Protein AF-A0A930EDG1-F1 (afdb_monomer_lite)

pLDDT: mean 85.12, std 11.29, range [47.12, 96.69]

Organism: NCBI:txid114527

Radius of gyration: 35.72 Å; chains: 1; bounding box: 78×29×91 Å

Secondary structure (DSSP, 8-state):
-PBPTTSPBPPP-B---PPPPTTEEEEEE-TT---BSSGGGG-BSSS--EEEEEE---------S-THHHHHHHHHHHHHHHHHHHHHHHHHHHHHHT-

Sequence (99 aa):
MQKSDNGDDVTYGYYVVETAVPDYGTNYSNSNGAEVQTPKDAAVSSGTITIKNTENMRFLLPETGGLGRTVLYIAGVILVLISAGVIITRKNRVKNDTK

Structure (mmCIF, N/CA/C/O backbone):
data_AF-A0A930EDG1-F1
#
_entry.id   AF-A0A930EDG1-F1
#
loop_
_atom_site.group_PDB
_atom_site.id
_atom_site.type_symbol
_atom_site.label_atom_id
_atom_site.label_alt_id
_atom_site.label_comp_id
_atom_site.label_asym_id
_atom_site.label_entity_id
_atom_site.label_seq_id
_atom_site.pdbx_PDB_ins_code
_atom_site.Cartn_x
_atom_site.Cartn_y
_atom_site.Cartn_z
_atom_site.occupancy
_atom_site.B_iso_or_equiv
_atom_site.auth_seq_id
_atom_site.auth_comp_id
_atom_site.auth_asym_id
_atom_site.auth_atom_id
_atom_site.pdbx_PDB_model_num
ATOM 1 N N . MET A 1 1 ? 12.839 4.431 -37.561 1.00 56.84 1 MET A N 1
ATOM 2 C CA . MET A 1 1 ? 11.656 4.974 -36.859 1.00 56.84 1 MET A CA 1
ATOM 3 C C . MET A 1 1 ? 10.434 4.505 -37.623 1.00 56.84 1 MET A C 1
ATOM 5 O O . MET A 1 1 ? 10.451 4.605 -38.844 1.00 56.84 1 MET A O 1
ATOM 9 N N . GLN A 1 2 ? 9.463 3.886 -36.947 1.00 61.41 2 GLN A N 1
ATOM 10 C CA . GLN A 1 2 ? 8.229 3.448 -37.604 1.00 61.41 2 GLN A CA 1
ATOM 11 C C . GLN A 1 2 ? 7.356 4.686 -37.834 1.00 61.41 2 GLN A C 1
ATOM 13 O O . GLN A 1 2 ? 7.199 5.499 -36.922 1.00 61.41 2 GLN A O 1
ATOM 18 N N . LYS A 1 3 ? 6.859 4.852 -39.058 1.00 65.31 3 LYS A N 1
ATOM 19 C CA . LYS A 1 3 ? 5.953 5.937 -39.431 1.00 65.31 3 LYS A CA 1
ATOM 20 C C . LYS A 1 3 ? 4.536 5.376 -39.508 1.00 65.31 3 LYS A C 1
ATOM 22 O O . LYS A 1 3 ? 4.364 4.251 -39.969 1.00 65.31 3 LYS A O 1
ATOM 27 N N . SER A 1 4 ? 3.557 6.133 -39.025 1.00 71.19 4 SER A N 1
ATOM 28 C CA . SER A 1 4 ? 2.137 5.821 -39.203 1.00 71.19 4 SER A CA 1
ATOM 29 C C . SER A 1 4 ? 1.786 5.880 -40.694 1.00 71.19 4 SER A C 1
ATOM 31 O O . SER A 1 4 ? 2.516 6.507 -41.464 1.00 71.19 4 SER A O 1
ATOM 33 N N . ASP A 1 5 ? 0.654 5.307 -41.106 1.00 75.62 5 ASP A N 1
ATOM 34 C CA . ASP A 1 5 ? 0.177 5.360 -42.500 1.00 75.62 5 ASP A CA 1
ATOM 35 C C . ASP A 1 5 ? 0.029 6.807 -43.024 1.00 75.62 5 ASP A C 1
ATOM 37 O O . ASP A 1 5 ? 0.103 7.052 -44.225 1.00 75.62 5 ASP A O 1
ATOM 41 N N . ASN A 1 6 ? -0.095 7.780 -42.112 1.00 79.44 6 ASN A N 1
ATOM 42 C CA . ASN A 1 6 ? -0.155 9.215 -42.408 1.00 79.44 6 ASN A CA 1
ATOM 43 C C . ASN A 1 6 ? 1.214 9.938 -42.394 1.00 79.44 6 ASN A C 1
ATOM 45 O O . ASN A 1 6 ? 1.262 11.145 -42.608 1.00 79.44 6 ASN A O 1
ATOM 49 N N . GLY A 1 7 ? 2.327 9.237 -42.148 1.00 74.88 7 GLY A N 1
ATOM 50 C CA . GLY A 1 7 ? 3.687 9.802 -42.153 1.00 74.88 7 GLY A CA 1
ATOM 51 C C . GLY A 1 7 ? 4.202 10.346 -40.811 1.00 74.88 7 GLY A C 1
ATOM 52 O O . GLY A 1 7 ? 5.360 10.768 -40.732 1.00 74.88 7 GLY A O 1
ATOM 53 N N . ASP A 1 8 ? 3.395 10.292 -39.750 1.00 79.06 8 ASP A N 1
ATOM 54 C CA . ASP A 1 8 ? 3.779 10.725 -38.399 1.00 79.06 8 ASP A CA 1
ATOM 55 C C . ASP A 1 8 ? 4.727 9.733 -37.711 1.00 79.06 8 ASP A C 1
ATOM 57 O O . ASP A 1 8 ? 4.661 8.525 -37.950 1.00 79.06 8 ASP A O 1
ATOM 61 N N . ASP A 1 9 ? 5.602 10.222 -36.825 1.00 78.62 9 ASP A N 1
ATOM 62 C CA . ASP A 1 9 ? 6.422 9.351 -35.975 1.00 78.62 9 ASP A CA 1
ATOM 63 C C . ASP A 1 9 ? 5.560 8.584 -34.970 1.00 78.62 9 ASP A C 1
ATOM 65 O O . ASP A 1 9 ? 4.836 9.168 -34.163 1.00 78.62 9 ASP A O 1
ATOM 69 N N . VAL A 1 10 ? 5.680 7.255 -34.978 1.00 77.38 10 VAL A N 1
ATOM 70 C CA . VAL A 1 10 ? 5.009 6.405 -33.994 1.00 77.38 10 VAL A CA 1
ATOM 71 C C . VAL A 1 10 ? 5.868 6.327 -32.739 1.00 77.38 10 VAL A C 1
ATOM 73 O O . VAL A 1 10 ? 6.984 5.803 -32.760 1.00 77.38 10 VAL A O 1
ATOM 76 N N . THR A 1 11 ? 5.329 6.830 -31.629 1.00 82.25 11 THR A N 1
ATOM 77 C CA . THR A 1 11 ? 5.923 6.661 -30.297 1.00 82.25 11 THR A CA 1
ATOM 78 C C . THR A 1 11 ? 5.268 5.476 -29.598 1.00 82.25 11 THR A C 1
ATOM 80 O O . THR A 1 11 ? 4.052 5.455 -29.416 1.00 82.25 11 THR A O 1
ATOM 83 N N . TYR A 1 12 ? 6.073 4.496 -29.184 1.00 85.12 12 TYR A N 1
ATOM 84 C CA . TYR A 1 12 ? 5.607 3.361 -28.386 1.00 85.12 12 TYR A CA 1
ATOM 85 C C . TYR A 1 12 ? 5.860 3.621 -26.903 1.00 85.12 12 TYR A C 1
ATOM 87 O O . TYR A 1 12 ? 6.949 4.050 -26.527 1.00 85.12 12 TYR A O 1
ATOM 95 N N . GLY A 1 13 ? 4.863 3.333 -26.068 1.00 90.75 13 GLY A N 1
ATOM 96 C CA . GLY A 1 13 ? 4.980 3.360 -24.613 1.00 90.75 13 GLY A CA 1
ATOM 97 C C . GLY A 1 13 ? 4.857 1.956 -24.031 1.00 90.75 13 GLY A C 1
ATOM 98 O O . GLY A 1 13 ? 3.976 1.193 -24.426 1.00 90.75 13 GLY A O 1
ATOM 99 N N . TYR A 1 14 ? 5.719 1.633 -23.073 1.00 93.06 14 TYR A N 1
ATOM 100 C CA . TYR A 1 14 ? 5.714 0.374 -22.336 1.00 93.06 14 TYR A CA 1
ATOM 101 C C . TYR A 1 14 ? 5.350 0.626 -20.877 1.00 93.06 14 TYR A C 1
ATOM 103 O O . TYR A 1 14 ? 5.753 1.633 -20.299 1.00 93.06 14 TYR A O 1
ATOM 111 N N . TYR A 1 15 ? 4.610 -0.303 -20.279 1.00 94.94 15 TYR A N 1
ATOM 112 C CA . TYR A 1 15 ? 4.253 -0.292 -18.864 1.00 94.94 15 TYR A CA 1
ATOM 113 C C . TYR A 1 15 ? 4.316 -1.710 -18.293 1.00 94.94 15 TYR A C 1
ATOM 115 O O . TYR A 1 15 ? 4.239 -2.689 -19.037 1.00 94.94 15 TYR A O 1
ATOM 123 N N . VAL A 1 16 ? 4.442 -1.820 -16.971 1.00 94.19 16 VAL A N 1
ATOM 124 C CA . VAL A 1 16 ? 4.480 -3.104 -16.258 1.00 94.19 16 VAL A CA 1
ATOM 125 C C . VAL A 1 16 ? 3.203 -3.256 -15.448 1.00 94.19 16 VAL A C 1
ATOM 127 O O . VAL A 1 16 ? 2.829 -2.340 -14.727 1.00 94.19 16 VAL A O 1
ATOM 130 N N . VAL A 1 17 ? 2.540 -4.406 -15.561 1.00 95.38 17 VAL A N 1
ATOM 131 C CA . VAL A 1 17 ? 1.378 -4.750 -14.733 1.00 95.38 17 VAL A CA 1
ATOM 132 C C . VAL A 1 17 ? 1.821 -5.766 -13.700 1.00 95.38 17 VAL A C 1
ATOM 134 O O . VAL A 1 17 ? 2.248 -6.864 -14.056 1.00 95.38 17 VAL A O 1
ATOM 137 N N . GLU A 1 18 ? 1.717 -5.404 -12.428 1.00 93.62 18 GLU A N 1
ATOM 138 C CA . GLU A 1 18 ? 1.960 -6.351 -11.353 1.00 93.62 18 GLU A CA 1
ATOM 139 C C . GLU A 1 18 ? 0.784 -7.330 -11.213 1.00 93.62 18 GLU A C 1
ATOM 141 O O . GLU A 1 18 ? -0.384 -6.962 -11.363 1.00 93.62 18 GLU A O 1
ATOM 146 N N . THR A 1 19 ? 1.086 -8.590 -10.897 1.00 93.62 19 THR A N 1
ATOM 147 C CA . THR A 1 19 ? 0.064 -9.527 -10.419 1.00 93.62 19 THR A CA 1
ATOM 148 C C . THR A 1 19 ? -0.256 -9.189 -8.969 1.00 93.62 19 THR A C 1
ATOM 150 O O . THR A 1 19 ? 0.643 -9.198 -8.135 1.00 93.62 19 THR A O 1
ATOM 153 N N . ALA A 1 20 ? -1.523 -8.891 -8.677 1.00 89.19 20 ALA A N 1
ATOM 154 C CA . ALA A 1 20 ? -1.941 -8.415 -7.362 1.00 89.19 20 ALA A CA 1
ATOM 155 C C . ALA A 1 20 ? -1.475 -9.344 -6.228 1.00 89.19 20 ALA A C 1
ATOM 157 O O . ALA A 1 20 ? -1.748 -10.548 -6.240 1.00 89.19 20 ALA A O 1
ATOM 158 N N . VAL A 1 21 ? -0.811 -8.754 -5.234 1.00 90.69 21 VAL A N 1
ATOM 159 C CA . VAL A 1 21 ? -0.387 -9.433 -4.008 1.00 90.69 21 VAL A CA 1
ATOM 160 C C . VAL A 1 21 ? -1.415 -9.139 -2.908 1.00 90.69 21 VAL A C 1
ATOM 162 O O . VAL A 1 21 ? -1.732 -7.968 -2.681 1.00 90.69 21 VAL A O 1
ATOM 165 N N . PRO A 1 22 ? -1.965 -10.161 -2.223 1.00 89.56 22 PRO A N 1
ATOM 166 C CA . PRO A 1 22 ? -2.911 -9.950 -1.131 1.00 89.56 22 PRO A CA 1
ATOM 167 C C . PRO A 1 22 ? -2.338 -9.030 -0.054 1.00 89.56 22 PRO A C 1
ATOM 169 O O . PRO A 1 22 ? -1.168 -9.145 0.285 1.00 89.56 22 PRO A O 1
ATOM 172 N N . ASP A 1 23 ? -3.174 -8.146 0.491 1.00 90.25 23 ASP A N 1
ATOM 173 C CA . ASP A 1 23 ? -2.802 -7.190 1.544 1.00 90.25 23 ASP A CA 1
ATOM 174 C C . ASP A 1 23 ? -1.733 -6.151 1.155 1.00 90.25 23 ASP A C 1
ATOM 176 O O . ASP A 1 23 ? -1.271 -5.421 2.024 1.00 90.25 23 ASP A O 1
ATOM 180 N N . TYR A 1 24 ? -1.410 -5.981 -0.131 1.00 92.19 24 TYR A N 1
ATOM 181 C CA . TYR A 1 24 ? -0.568 -4.882 -0.614 1.00 92.19 24 TYR A CA 1
ATOM 182 C C . TYR A 1 24 ? -1.323 -3.981 -1.596 1.00 92.19 24 TYR A C 1
ATOM 184 O O . TYR A 1 24 ? -2.100 -4.443 -2.430 1.00 92.19 24 TYR A O 1
ATOM 192 N N . GLY A 1 25 ? -1.097 -2.675 -1.487 1.00 92.12 25 GLY A N 1
ATOM 193 C CA . GLY A 1 25 ? -1.377 -1.706 -2.540 1.00 92.12 25 GLY A CA 1
ATOM 194 C C . GLY A 1 25 ? -0.150 -1.526 -3.435 1.00 92.12 25 GLY A C 1
ATOM 195 O O . GLY A 1 25 ? 0.983 -1.626 -2.957 1.00 92.12 25 GLY A O 1
ATOM 196 N N . THR A 1 26 ? -0.374 -1.231 -4.714 1.00 94.69 26 THR A N 1
ATOM 197 C CA . THR A 1 26 ? 0.693 -1.076 -5.714 1.00 94.69 26 THR A CA 1
ATOM 198 C C . THR A 1 26 ? 0.657 0.319 -6.323 1.00 94.69 26 THR A C 1
ATOM 200 O O . THR A 1 26 ? -0.353 0.720 -6.902 1.00 94.69 26 THR A O 1
ATOM 203 N N . ASN A 1 27 ? 1.789 1.020 -6.260 1.00 95.12 27 ASN A N 1
ATOM 204 C CA . ASN A 1 27 ? 2.016 2.278 -6.965 1.00 95.12 27 ASN A CA 1
ATOM 205 C C . ASN A 1 27 ? 3.131 2.113 -8.002 1.00 95.12 27 ASN A C 1
ATOM 207 O O . ASN A 1 27 ? 4.124 1.421 -7.769 1.00 95.12 27 ASN A O 1
ATOM 211 N N . TYR A 1 28 ? 2.983 2.804 -9.126 1.00 96.44 28 TYR A N 1
ATOM 212 C CA . TYR A 1 28 ? 3.930 2.837 -10.232 1.00 96.44 28 TYR A CA 1
ATOM 213 C C . TYR A 1 28 ? 4.490 4.247 -10.375 1.00 96.44 28 TYR A C 1
ATOM 215 O O . TYR A 1 28 ? 3.760 5.224 -10.225 1.00 96.44 28 TYR A O 1
ATOM 223 N N . SER A 1 29 ? 5.767 4.374 -10.704 1.00 96.38 29 SER A N 1
ATOM 224 C CA . SER A 1 29 ? 6.363 5.655 -11.075 1.00 96.38 29 SER A CA 1
ATOM 225 C C . SER A 1 29 ? 7.419 5.470 -12.156 1.00 96.38 29 SER A C 1
ATOM 227 O O . SER A 1 29 ? 7.977 4.388 -12.341 1.00 96.38 29 SER A O 1
ATOM 229 N N . ASN A 1 30 ? 7.685 6.536 -12.902 1.00 94.12 30 ASN A N 1
ATOM 230 C CA . ASN A 1 30 ? 8.767 6.596 -13.880 1.00 94.12 30 ASN A CA 1
ATOM 231 C C . ASN A 1 30 ? 9.777 7.683 -13.480 1.00 94.12 30 ASN A C 1
ATOM 233 O O . ASN A 1 30 ? 9.707 8.235 -12.381 1.00 94.12 30 ASN A O 1
ATOM 237 N N . SER A 1 31 ? 10.707 8.023 -14.373 1.00 89.88 31 SER A N 1
ATOM 238 C CA . SER A 1 31 ? 11.726 9.055 -14.131 1.00 89.88 31 SER A CA 1
ATOM 239 C C . SER A 1 31 ? 11.168 10.442 -13.772 1.00 89.88 31 SER A C 1
ATOM 241 O O . SER A 1 31 ? 11.912 11.261 -13.240 1.00 89.88 31 SER A O 1
ATOM 243 N N . ASN A 1 32 ? 9.879 10.712 -14.014 1.00 87.38 32 ASN A N 1
ATOM 244 C CA . ASN A 1 32 ? 9.226 11.961 -13.608 1.00 87.38 32 ASN A CA 1
ATOM 245 C C . ASN A 1 32 ? 8.857 11.975 -12.112 1.00 87.38 32 ASN A C 1
ATOM 247 O O . ASN A 1 32 ? 8.437 13.007 -11.597 1.00 87.38 32 ASN A O 1
ATOM 251 N N . GLY A 1 33 ? 8.971 10.838 -11.416 1.00 85.44 33 GLY A N 1
ATOM 252 C CA . GLY A 1 33 ? 8.772 10.714 -9.969 1.00 85.44 33 GLY A CA 1
ATOM 253 C C . GLY A 1 33 ? 7.318 10.747 -9.489 1.00 85.44 33 GLY A C 1
ATOM 254 O O . GLY A 1 33 ? 7.078 10.540 -8.302 1.00 85.44 33 GLY A O 1
ATOM 255 N N . ALA A 1 34 ? 6.343 10.975 -10.373 1.00 91.25 34 ALA A N 1
ATOM 256 C CA . ALA A 1 34 ? 4.927 10.916 -10.023 1.00 91.25 34 ALA A CA 1
ATOM 257 C C . ALA A 1 34 ? 4.490 9.465 -9.760 1.00 91.25 34 ALA A C 1
ATOM 259 O O . ALA A 1 34 ? 4.689 8.595 -10.609 1.00 91.25 34 ALA A O 1
ATOM 260 N N . GLU A 1 35 ? 3.893 9.213 -8.591 1.00 94.25 35 GLU A N 1
ATOM 261 C CA . GLU A 1 35 ? 3.271 7.925 -8.269 1.00 94.25 35 GLU A CA 1
ATOM 262 C C . GLU A 1 35 ? 1.838 7.878 -8.829 1.00 94.25 35 GLU A C 1
ATOM 264 O O . GLU A 1 35 ? 1.023 8.765 -8.573 1.00 94.25 35 GLU A O 1
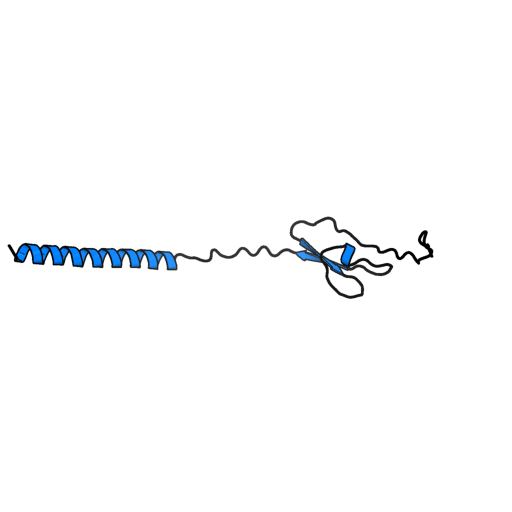ATOM 269 N N . VAL A 1 36 ? 1.525 6.823 -9.580 1.00 94.56 36 VAL A N 1
ATOM 270 C CA . VAL A 1 36 ? 0.206 6.543 -10.162 1.00 94.56 36 VAL A CA 1
ATOM 271 C C . VAL A 1 36 ? -0.200 5.104 -9.861 1.00 94.56 36 VAL A C 1
ATOM 273 O O . VAL A 1 36 ? 0.644 4.218 -9.771 1.00 94.56 36 VAL A O 1
ATOM 276 N N . GLN A 1 37 ? -1.499 4.847 -9.714 1.00 93.19 37 GLN A N 1
ATOM 277 C CA . GLN A 1 37 ? -2.006 3.485 -9.486 1.00 93.19 37 GLN A CA 1
ATOM 278 C C . GLN A 1 37 ? -2.311 2.742 -10.791 1.00 93.19 37 GLN A C 1
ATOM 280 O O . GLN A 1 37 ? -2.313 1.514 -10.822 1.00 93.19 37 GLN A O 1
ATOM 285 N N . THR A 1 38 ? -2.540 3.470 -11.886 1.00 94.00 38 THR A N 1
ATOM 286 C CA . THR A 1 38 ? -2.755 2.869 -13.202 1.00 94.00 38 THR A CA 1
ATOM 287 C C . THR A 1 38 ? -1.404 2.633 -13.884 1.00 94.00 38 THR A C 1
ATOM 289 O O . THR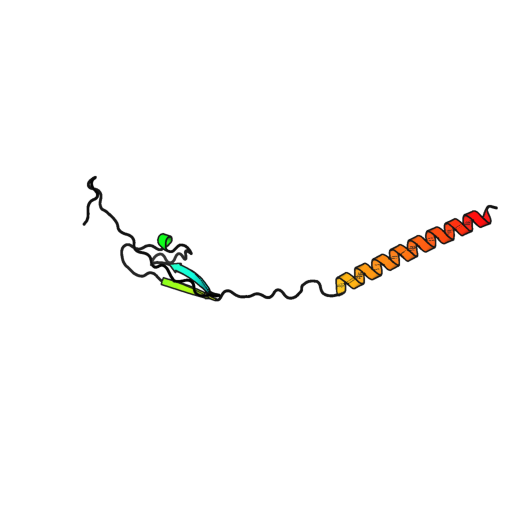 A 1 38 ? -0.700 3.601 -14.173 1.00 94.00 38 THR A O 1
ATOM 292 N N . PRO A 1 39 ? -1.051 1.387 -14.249 1.00 93.06 39 PRO A N 1
ATOM 293 C CA . PRO A 1 39 ? 0.215 1.084 -14.919 1.00 93.06 39 PRO A CA 1
ATOM 294 C C . PRO A 1 39 ? 0.494 1.925 -16.170 1.00 93.06 39 PRO A C 1
ATOM 296 O O . PRO A 1 39 ? 1.616 2.367 -16.404 1.00 93.06 39 PRO A O 1
ATOM 299 N N . LYS A 1 40 ? -0.544 2.164 -16.981 1.00 93.31 40 LYS A N 1
ATOM 300 C CA . LYS A 1 40 ? -0.441 2.901 -18.247 1.00 93.31 40 LYS A CA 1
ATOM 301 C C . LYS A 1 40 ? -0.049 4.365 -18.059 1.00 93.31 40 LYS A C 1
ATOM 303 O O . LYS A 1 40 ? 0.606 4.920 -18.934 1.00 93.31 40 LYS A O 1
ATOM 308 N N . ASP A 1 41 ? -0.399 4.958 -16.923 1.00 93.00 41 ASP A N 1
ATOM 309 C CA . ASP A 1 41 ? -0.104 6.364 -16.638 1.00 93.00 41 ASP A CA 1
ATOM 310 C C . ASP A 1 41 ? 1.386 6.562 -16.296 1.00 93.00 41 ASP A C 1
ATOM 312 O O . ASP A 1 41 ? 1.914 7.664 -16.421 1.00 93.00 41 ASP A O 1
ATOM 316 N N . ALA A 1 42 ? 2.090 5.482 -15.932 1.00 93.50 42 ALA A N 1
ATOM 317 C CA . ALA A 1 42 ? 3.539 5.456 -15.731 1.00 93.50 42 ALA A CA 1
ATOM 318 C C . ALA A 1 42 ? 4.319 5.004 -16.982 1.00 93.50 42 ALA A C 1
ATOM 320 O O . ALA A 1 42 ? 5.519 4.741 -16.882 1.00 93.50 42 ALA A O 1
ATOM 321 N N . ALA A 1 43 ? 3.673 4.881 -18.149 1.00 93.56 43 ALA A N 1
ATOM 322 C CA . ALA A 1 43 ? 4.315 4.333 -19.340 1.00 93.56 43 ALA A CA 1
ATOM 323 C C . ALA A 1 43 ? 5.546 5.145 -19.783 1.00 93.56 43 ALA A C 1
ATOM 325 O O . ALA A 1 43 ? 5.570 6.375 -19.713 1.00 93.56 43 ALA A O 1
ATOM 326 N N . VAL A 1 44 ? 6.567 4.445 -20.284 1.00 92.31 44 VAL A N 1
ATOM 327 C CA . VAL A 1 44 ? 7.806 5.046 -20.800 1.00 92.31 44 VAL A CA 1
ATOM 328 C C . VAL A 1 44 ? 8.137 4.512 -22.187 1.00 92.31 44 VAL A C 1
ATOM 330 O O . VAL A 1 44 ? 7.914 3.339 -22.479 1.00 92.31 44 VAL A O 1
ATOM 333 N N . SER A 1 45 ? 8.715 5.353 -23.048 1.00 91.88 45 SER A N 1
ATOM 334 C CA . SER A 1 45 ? 9.277 4.884 -24.325 1.00 91.88 45 SER A CA 1
ATOM 335 C C . SER A 1 45 ? 10.598 4.132 -24.128 1.00 91.88 45 SER A C 1
ATOM 337 O O . SER A 1 45 ? 10.919 3.238 -24.907 1.00 91.88 45 SER A O 1
ATOM 339 N N . SER A 1 46 ? 11.348 4.486 -23.083 1.00 88.81 46 SER A N 1
ATOM 340 C CA . SER A 1 46 ? 12.583 3.835 -22.645 1.00 88.81 46 SER A CA 1
ATOM 341 C C . SER A 1 46 ? 12.926 4.305 -21.231 1.00 88.81 46 SER A C 1
ATOM 343 O O . SER A 1 46 ? 12.658 5.461 -20.903 1.00 88.81 46 SER A O 1
ATOM 345 N N . GLY A 1 47 ? 13.565 3.461 -20.422 1.00 90.62 47 GLY A N 1
ATOM 346 C CA . GLY A 1 47 ? 14.058 3.836 -19.094 1.00 90.62 47 GLY A CA 1
ATOM 347 C C . GLY A 1 47 ? 13.581 2.889 -18.001 1.00 90.62 47 GLY A C 1
ATOM 348 O O . GLY A 1 47 ? 13.373 1.703 -18.251 1.00 90.62 47 GLY A O 1
ATOM 349 N N . THR A 1 48 ? 13.421 3.428 -16.793 1.00 93.75 48 THR A N 1
ATOM 350 C CA . THR A 1 48 ? 13.078 2.660 -15.593 1.00 93.75 48 THR A CA 1
ATOM 351 C C . THR A 1 48 ? 11.648 2.950 -15.157 1.00 93.75 48 THR A C 1
ATOM 353 O O . THR A 1 48 ? 11.235 4.107 -15.081 1.00 93.75 48 THR A O 1
ATOM 356 N N . ILE A 1 49 ? 10.919 1.886 -14.825 1.00 95.06 49 ILE A N 1
ATOM 357 C CA . ILE A 1 49 ? 9.655 1.947 -14.092 1.00 95.06 49 ILE A CA 1
ATOM 358 C C . ILE A 1 49 ? 9.932 1.400 -12.695 1.00 95.06 49 ILE A C 1
ATOM 360 O O . ILE A 1 49 ? 10.465 0.299 -12.553 1.00 95.06 49 ILE A O 1
ATOM 364 N N . THR A 1 50 ? 9.574 2.168 -11.675 1.00 95.88 50 THR A N 1
ATOM 365 C CA . THR A 1 50 ? 9.647 1.748 -10.278 1.00 95.88 50 THR A CA 1
ATOM 366 C C . THR A 1 50 ? 8.267 1.283 -9.838 1.00 95.88 50 THR A C 1
ATOM 368 O O . THR A 1 50 ? 7.272 1.969 -10.067 1.00 95.88 50 THR A O 1
ATOM 371 N N . ILE A 1 51 ? 8.215 0.119 -9.195 1.00 95.56 51 ILE A N 1
ATOM 372 C CA . ILE A 1 51 ? 7.000 -0.445 -8.606 1.00 95.56 51 ILE A CA 1
ATOM 373 C C . ILE A 1 51 ? 7.198 -0.447 -7.099 1.00 95.56 51 ILE A C 1
ATOM 375 O O . ILE A 1 51 ? 8.241 -0.880 -6.604 1.00 95.56 51 ILE A O 1
ATOM 379 N N . LYS A 1 52 ? 6.213 0.074 -6.376 1.00 95.06 52 LYS A N 1
ATOM 380 C CA . LYS A 1 52 ? 6.245 0.185 -4.925 1.00 95.06 52 LYS A CA 1
ATOM 381 C C . LYS A 1 52 ? 5.015 -0.480 -4.334 1.00 95.06 52 LYS A C 1
ATOM 383 O O . LYS A 1 52 ? 3.901 0.029 -4.457 1.00 95.06 52 LYS A O 1
ATOM 388 N N . ASN A 1 53 ? 5.255 -1.581 -3.637 1.00 94.31 53 ASN A N 1
ATOM 389 C CA . ASN A 1 53 ? 4.252 -2.303 -2.873 1.00 94.31 53 ASN A CA 1
ATOM 390 C C . ASN A 1 53 ? 4.229 -1.773 -1.445 1.00 94.31 53 ASN A C 1
ATOM 392 O O . ASN A 1 53 ? 5.256 -1.742 -0.767 1.00 94.31 53 ASN A O 1
ATOM 396 N N . THR A 1 54 ? 3.055 -1.362 -0.986 1.00 91.81 54 THR A N 1
ATOM 397 C CA . THR A 1 54 ? 2.845 -0.903 0.388 1.00 91.81 54 THR A CA 1
ATOM 398 C C . THR A 1 54 ? 1.847 -1.826 1.062 1.00 91.81 54 THR A C 1
ATOM 400 O O . THR A 1 54 ? 0.765 -2.043 0.527 1.00 91.81 54 THR A O 1
ATOM 403 N N . GLU A 1 55 ? 2.207 -2.380 2.217 1.00 90.50 55 GLU A N 1
ATOM 404 C CA . GLU A 1 55 ? 1.301 -3.224 2.996 1.00 90.50 55 GLU A CA 1
ATOM 405 C C . GLU A 1 55 ? 0.081 -2.403 3.440 1.00 90.50 55 GLU A C 1
ATOM 407 O O . GLU A 1 55 ? 0.199 -1.301 3.985 1.00 90.50 55 GLU A O 1
ATOM 412 N N . ASN A 1 56 ? -1.108 -2.936 3.185 1.00 85.00 56 ASN A N 1
ATOM 413 C CA . ASN A 1 56 ? -2.368 -2.329 3.567 1.00 85.00 56 ASN A CA 1
ATOM 414 C C . ASN A 1 56 ? -2.536 -2.470 5.080 1.00 85.00 56 ASN A C 1
ATOM 416 O O . ASN A 1 56 ? -2.799 -3.555 5.600 1.00 85.00 56 ASN A O 1
ATOM 420 N N . MET A 1 57 ? -2.424 -1.356 5.802 1.00 77.06 57 MET A N 1
ATOM 421 C CA . MET A 1 57 ? -2.661 -1.352 7.241 1.00 77.06 57 MET A CA 1
ATOM 422 C C . MET A 1 57 ? -4.104 -1.762 7.542 1.00 77.06 57 MET A C 1
ATOM 424 O O . MET A 1 57 ? -5.057 -1.042 7.237 1.00 77.06 57 MET A O 1
ATOM 428 N N . ARG A 1 58 ? -4.272 -2.900 8.217 1.00 71.31 58 ARG A N 1
ATOM 429 C CA . ARG A 1 58 ? -5.548 -3.295 8.815 1.00 71.31 58 ARG A CA 1
ATOM 430 C C . ARG A 1 58 ? -5.720 -2.547 10.131 1.00 71.31 58 ARG A C 1
ATOM 432 O O . ARG A 1 58 ? -5.437 -3.076 11.203 1.00 71.31 58 ARG A O 1
ATOM 439 N N . PHE A 1 59 ? -6.167 -1.295 10.059 1.00 71.88 59 PHE A N 1
ATOM 440 C CA . PHE A 1 59 ? -6.615 -0.590 11.255 1.00 71.88 59 PHE A CA 1
ATOM 441 C C . PHE A 1 59 ? -7.906 -1.241 11.751 1.00 71.88 59 PHE A C 1
ATOM 443 O O . PHE A 1 59 ? -9.001 -0.958 11.268 1.00 71.88 59 PHE A O 1
ATOM 450 N N . LEU A 1 60 ? -7.770 -2.127 12.736 1.00 68.88 60 LEU A N 1
ATOM 451 C CA . LEU A 1 60 ? -8.875 -2.467 13.616 1.00 68.88 60 LEU A CA 1
ATOM 452 C C . LEU A 1 60 ? -9.170 -1.202 14.413 1.00 68.88 60 LEU A C 1
ATOM 454 O O . LEU A 1 60 ? -8.452 -0.876 15.360 1.00 68.88 60 LEU A O 1
ATOM 458 N N . LEU A 1 61 ? -10.185 -0.445 13.993 1.00 74.88 61 LEU A N 1
ATOM 459 C CA . LEU A 1 61 ? -10.707 0.595 14.864 1.00 74.88 61 LEU A CA 1
ATOM 460 C C . LEU A 1 61 ? -11.088 -0.097 16.178 1.00 74.88 61 LEU A C 1
ATOM 462 O O . LEU A 1 61 ? -11.828 -1.086 16.134 1.00 74.88 61 LEU A O 1
ATOM 466 N N . PRO A 1 62 ? -10.588 0.377 17.334 1.00 66.81 62 PRO A N 1
ATOM 467 C CA . PRO A 1 62 ? -11.098 -0.117 18.599 1.00 66.81 62 PRO A CA 1
ATOM 468 C C . PRO A 1 62 ? -12.610 0.097 18.600 1.00 66.81 62 PRO A C 1
ATOM 470 O O . PRO A 1 62 ? -13.096 1.056 17.990 1.00 66.81 62 PRO A O 1
ATOM 473 N N . GLU A 1 63 ? -13.360 -0.775 19.271 1.00 72.44 63 GLU A N 1
ATOM 474 C CA . GLU A 1 63 ? -14.780 -0.520 19.497 1.00 72.44 63 GLU A CA 1
ATOM 475 C C . GLU A 1 63 ? -14.924 0.843 20.191 1.00 72.44 63 GLU A C 1
ATOM 477 O O . GLU A 1 63 ? -14.662 1.015 21.384 1.00 72.44 63 GLU A O 1
ATOM 482 N N . THR A 1 64 ? -15.278 1.860 19.408 1.00 73.44 64 THR A N 1
ATOM 483 C CA . THR A 1 64 ? -15.464 3.224 19.886 1.00 73.44 64 THR A CA 1
ATOM 484 C C . THR A 1 64 ? -16.931 3.374 20.236 1.00 73.44 64 THR A C 1
ATOM 486 O O . THR A 1 64 ? -17.816 3.345 19.387 1.00 73.44 64 THR A O 1
ATOM 489 N N . GLY A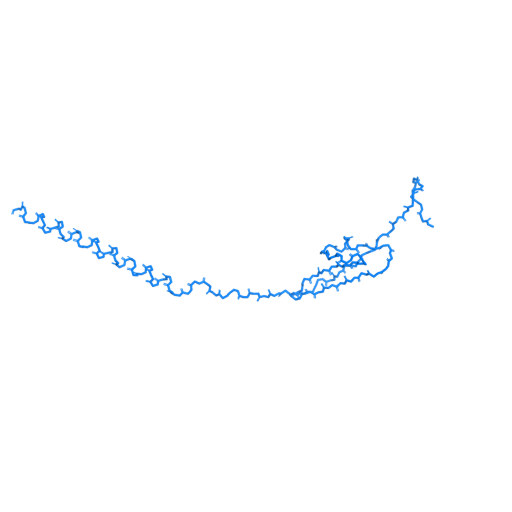 1 65 ? -17.199 3.480 21.532 1.00 68.25 65 GLY A N 1
ATOM 490 C CA . GLY A 1 65 ? -18.566 3.463 22.052 1.00 68.25 65 GLY A CA 1
ATOM 491 C C . GLY A 1 65 ? -18.730 2.745 23.384 1.00 68.25 65 GLY A C 1
ATOM 492 O O . GLY A 1 65 ? -19.861 2.418 23.726 1.00 68.25 65 GLY A O 1
ATOM 493 N N . GLY A 1 66 ? -17.632 2.510 24.119 1.00 72.00 66 GLY A N 1
ATOM 494 C CA . GLY A 1 66 ? -17.631 1.821 25.409 1.00 72.00 66 GLY A CA 1
ATOM 495 C C . GLY A 1 66 ? -18.732 2.276 26.378 1.00 72.00 66 GLY A C 1
ATOM 496 O O . GLY A 1 66 ? -19.322 3.349 26.242 1.00 72.00 66 GLY A O 1
ATOM 497 N N . LEU A 1 67 ? -18.973 1.448 27.396 1.00 76.06 67 LEU A N 1
ATOM 498 C CA . LEU A 1 67 ? -20.140 1.449 28.297 1.00 76.06 67 LEU A CA 1
ATOM 499 C C . LEU A 1 67 ? -20.576 2.805 28.902 1.00 76.06 67 LEU A C 1
ATOM 501 O O . LEU A 1 67 ? -21.705 2.915 29.378 1.00 76.06 67 LEU A O 1
ATOM 505 N N . GLY A 1 68 ? -19.740 3.847 28.880 1.00 77.12 68 GLY A N 1
ATOM 506 C CA . GLY A 1 68 ? -20.044 5.167 29.442 1.00 77.12 68 GLY A CA 1
ATOM 507 C C . GLY A 1 68 ? -21.303 5.837 28.874 1.00 77.12 68 GLY A C 1
ATOM 508 O O . GLY A 1 68 ? -22.052 6.452 29.631 1.00 77.12 6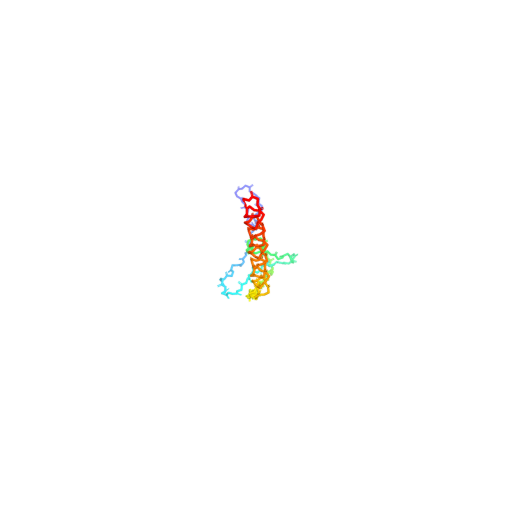8 GLY A O 1
ATOM 509 N N . ARG A 1 69 ? -21.602 5.685 27.573 1.00 80.12 69 ARG A N 1
ATOM 510 C CA . ARG A 1 69 ? -22.841 6.250 26.991 1.00 80.12 69 ARG A CA 1
ATOM 511 C C . ARG A 1 69 ? -24.089 5.529 27.497 1.00 80.12 69 ARG A C 1
ATOM 513 O O . ARG A 1 69 ? -25.078 6.173 27.835 1.00 80.12 69 ARG A O 1
ATOM 520 N N . THR A 1 70 ? -24.022 4.206 27.613 1.00 82.25 70 THR A N 1
ATOM 521 C CA . THR A 1 70 ? -25.128 3.370 28.097 1.00 82.25 70 THR A CA 1
ATOM 522 C C . THR A 1 70 ? -25.516 3.725 29.530 1.00 82.25 70 THR A C 1
ATOM 524 O O . THR A 1 70 ? -26.701 3.838 29.833 1.00 82.25 70 THR A O 1
ATOM 527 N N . VAL A 1 71 ? -24.532 3.991 30.396 1.00 86.62 71 VAL A N 1
ATOM 528 C CA . VAL A 1 71 ? -24.778 4.429 31.781 1.00 86.62 71 VAL A CA 1
ATOM 529 C C . VAL A 1 71 ? -25.547 5.755 31.823 1.00 86.62 71 VAL A C 1
ATOM 531 O O . VAL A 1 71 ? -26.507 5.878 32.584 1.00 86.62 71 VAL A O 1
ATOM 534 N N . LEU A 1 72 ? -25.185 6.727 30.978 1.00 88.56 72 LEU A N 1
ATOM 535 C CA . LEU A 1 72 ? -25.883 8.017 30.907 1.00 88.56 72 LEU A CA 1
ATOM 536 C C . LEU A 1 72 ? -27.328 7.872 30.413 1.00 88.56 72 LEU A C 1
ATOM 538 O O . LEU A 1 72 ? -28.222 8.519 30.958 1.00 88.56 72 LEU A O 1
ATOM 542 N N . TYR A 1 73 ? -27.581 7.001 29.431 1.00 89.38 73 TYR A N 1
ATOM 543 C CA . TYR A 1 73 ? -28.945 6.731 28.968 1.00 89.38 73 TYR A CA 1
ATOM 544 C C . TYR A 1 73 ? -29.811 6.103 30.064 1.00 89.38 73 TYR A C 1
ATOM 546 O O . TYR A 1 73 ? -30.935 6.553 30.283 1.00 89.38 73 TYR A O 1
ATOM 554 N N . ILE A 1 74 ? -29.282 5.114 30.791 1.00 91.81 74 ILE A N 1
ATOM 555 C CA . ILE A 1 74 ? -30.000 4.462 31.897 1.00 91.81 74 ILE A CA 1
ATOM 556 C C . ILE A 1 74 ? -30.322 5.479 32.998 1.00 91.81 74 ILE A C 1
ATOM 558 O O . ILE A 1 74 ? -31.466 5.561 33.447 1.00 91.81 74 ILE A O 1
ATOM 562 N N . ALA A 1 75 ? -29.344 6.299 33.391 1.00 93.44 75 ALA A N 1
ATOM 563 C CA . ALA A 1 75 ? -29.551 7.354 34.378 1.00 93.44 75 ALA A CA 1
ATOM 564 C C . ALA A 1 75 ? -30.620 8.365 33.923 1.00 93.44 75 ALA A C 1
ATOM 566 O O . ALA A 1 75 ? -31.495 8.736 34.707 1.00 93.44 75 ALA A O 1
ATOM 567 N N . GLY A 1 76 ? -30.598 8.759 32.646 1.00 94.50 76 GLY A N 1
ATOM 568 C CA . GLY A 1 76 ? -31.595 9.654 32.059 1.00 94.50 76 GLY A CA 1
ATOM 569 C C . GLY A 1 76 ? -33.015 9.084 32.110 1.00 94.50 76 GLY A C 1
ATOM 570 O O . GLY A 1 76 ? -33.938 9.779 32.533 1.00 94.50 76 GLY A O 1
ATO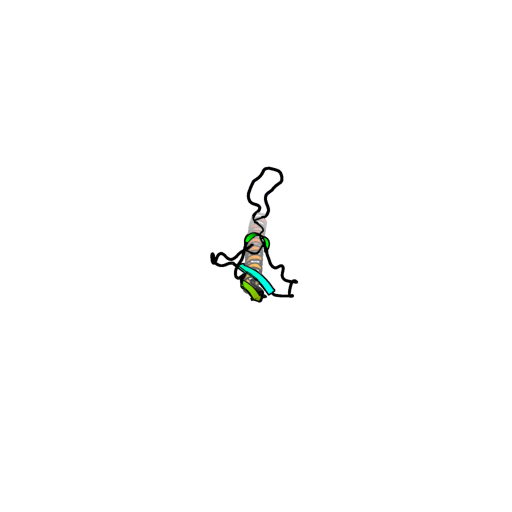M 571 N N . VAL A 1 77 ? -33.198 7.809 31.753 1.00 96.50 77 VAL A N 1
ATOM 572 C CA . VAL A 1 77 ? -34.512 7.140 31.802 1.00 96.50 77 VAL A CA 1
ATOM 573 C C . VAL A 1 77 ? -35.060 7.095 33.229 1.00 96.50 77 VAL A C 1
ATOM 575 O O . VAL A 1 77 ? -36.227 7.419 33.450 1.00 96.50 77 VAL A O 1
ATOM 578 N N . ILE A 1 78 ? -34.220 6.757 34.210 1.00 96.06 78 ILE A N 1
ATOM 579 C CA . ILE A 1 78 ? -34.616 6.737 35.626 1.00 96.06 78 ILE A CA 1
ATOM 580 C C . ILE A 1 78 ? -35.088 8.128 36.072 1.00 96.06 78 ILE A C 1
ATOM 582 O O . ILE A 1 78 ? -36.137 8.249 36.708 1.00 96.06 78 ILE A O 1
ATOM 586 N N . LEU A 1 79 ? -34.367 9.187 35.693 1.00 96.38 79 LEU A N 1
ATOM 587 C CA . LEU A 1 79 ? -34.722 10.562 36.048 1.00 96.38 79 LEU A CA 1
ATOM 588 C C . LEU A 1 79 ? -36.090 10.975 35.473 1.00 96.38 79 LEU A C 1
ATOM 590 O O . LEU A 1 79 ? -36.912 11.586 36.165 1.00 96.38 79 LEU A O 1
ATOM 594 N N . VAL A 1 80 ? -36.364 10.598 34.220 1.00 96.69 80 VAL A N 1
ATOM 595 C CA . VAL A 1 80 ? -37.649 10.863 33.556 1.00 96.69 80 VAL A CA 1
ATOM 596 C C . VAL A 1 80 ? -38.788 10.125 34.263 1.00 96.69 80 VAL A C 1
ATOM 598 O O . VAL A 1 80 ? -39.824 10.727 34.543 1.00 96.69 80 VAL A O 1
ATOM 601 N N . LEU A 1 81 ? -38.595 8.859 34.639 1.00 95.81 81 LEU A N 1
ATOM 602 C CA . LEU A 1 81 ? -39.618 8.082 35.348 1.00 95.81 81 LEU A CA 1
ATOM 603 C C . LEU A 1 81 ? -39.927 8.655 36.738 1.00 95.81 81 LEU A C 1
ATOM 605 O O . LEU A 1 81 ? -41.098 8.776 37.105 1.00 95.81 81 LEU A O 1
ATOM 609 N N . ILE A 1 82 ? -38.899 9.064 37.490 1.00 94.88 82 ILE A N 1
ATOM 610 C CA . ILE A 1 82 ? -39.075 9.696 38.805 1.00 94.88 82 ILE A CA 1
ATOM 611 C C . ILE A 1 82 ? -39.865 11.003 38.668 1.00 94.88 82 ILE A C 1
ATOM 613 O O . ILE A 1 82 ? -40.832 11.217 39.402 1.00 94.88 82 ILE A O 1
ATOM 617 N N . SER A 1 83 ? -39.500 11.864 37.714 1.00 93.31 83 SER A N 1
ATOM 618 C CA . SER A 1 83 ? -40.190 13.147 37.520 1.00 93.31 83 SER A CA 1
ATOM 619 C C . SER A 1 83 ? -41.667 12.963 37.147 1.00 93.31 83 SER A C 1
ATOM 621 O O . SER A 1 83 ? -42.535 13.606 37.744 1.00 93.31 83 SER A O 1
ATOM 623 N N . ALA A 1 84 ? -41.980 12.019 36.254 1.00 92.62 84 ALA A N 1
ATOM 624 C CA . ALA A 1 84 ? -43.356 11.672 35.908 1.00 92.62 84 ALA A CA 1
ATOM 625 C C . ALA A 1 84 ? -44.142 11.134 37.120 1.00 92.62 84 ALA A C 1
ATOM 627 O O . ALA A 1 84 ? -45.268 11.572 37.372 1.00 92.62 84 ALA A O 1
ATOM 628 N N . GLY A 1 85 ? -43.542 10.244 37.920 1.00 91.94 85 GLY A N 1
ATOM 629 C CA . GLY A 1 85 ? -44.161 9.704 39.134 1.00 91.94 85 GLY A CA 1
ATOM 630 C C . GLY A 1 85 ? -44.506 10.781 40.169 1.00 91.94 85 GLY A C 1
ATOM 631 O O . GLY A 1 85 ? -45.603 10.779 40.736 1.00 91.94 85 GLY A O 1
ATOM 632 N N . VAL A 1 86 ? -43.620 11.759 40.379 1.00 92.25 86 VAL A N 1
ATOM 633 C CA . VAL A 1 86 ? -43.865 12.889 41.294 1.00 92.25 86 VAL A CA 1
ATOM 634 C C . VAL A 1 86 ? -45.029 13.763 40.814 1.00 92.25 86 VAL A C 1
ATOM 636 O O . VAL A 1 86 ? -45.873 14.170 41.615 1.00 92.25 86 VAL A O 1
ATOM 639 N N . ILE A 1 87 ? -45.125 14.032 39.510 1.00 90.81 87 ILE A N 1
ATOM 640 C CA . ILE A 1 87 ? -46.226 14.826 38.942 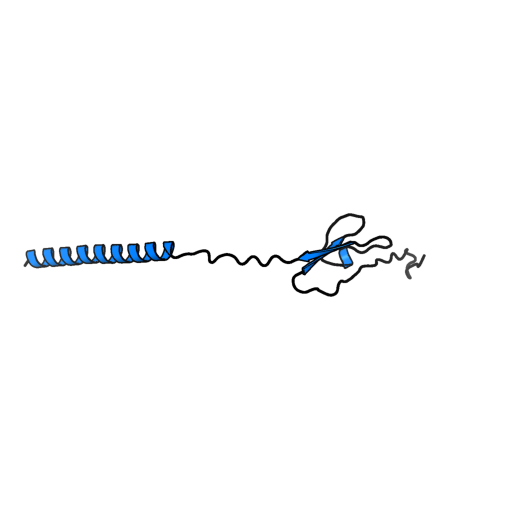1.00 90.81 87 ILE A CA 1
ATOM 641 C C . ILE A 1 87 ? -47.565 14.099 39.122 1.00 90.81 87 ILE A C 1
ATOM 643 O O . ILE A 1 87 ? -48.546 14.706 39.560 1.00 90.81 87 ILE A O 1
ATOM 647 N N . ILE A 1 88 ? -47.609 12.797 38.830 1.00 89.94 88 ILE A N 1
ATOM 648 C CA . ILE A 1 88 ? -48.827 11.984 38.946 1.00 89.94 88 ILE A CA 1
ATOM 649 C C . ILE A 1 88 ? -49.289 11.901 40.405 1.00 89.94 88 ILE A C 1
ATOM 651 O O . ILE A 1 88 ? -50.463 12.126 40.695 1.00 89.94 88 ILE A O 1
ATOM 655 N N . THR A 1 89 ? -48.376 11.633 41.339 1.00 87.25 89 THR A N 1
ATOM 656 C CA . THR A 1 89 ? -48.706 11.536 42.771 1.00 87.25 89 THR A CA 1
ATOM 657 C C . THR A 1 89 ? -49.203 12.861 43.346 1.00 87.25 89 THR A C 1
ATOM 659 O O . THR A 1 89 ? -50.209 12.869 44.057 1.00 87.25 89 THR A O 1
ATOM 662 N N . ARG A 1 90 ? -48.583 13.997 42.993 1.00 83.12 90 ARG A N 1
ATOM 663 C CA . ARG A 1 90 ? -49.074 15.330 43.387 1.00 83.12 90 ARG A CA 1
ATOM 664 C C . ARG A 1 90 ? -50.456 15.627 42.815 1.00 83.12 90 ARG A C 1
ATOM 666 O O . ARG A 1 90 ? -51.332 16.061 43.556 1.00 83.12 90 ARG A O 1
ATOM 673 N N . LYS A 1 91 ? -50.673 15.353 41.526 1.00 79.56 91 LYS A N 1
ATOM 674 C CA . LYS A 1 91 ? -51.974 15.547 40.868 1.00 79.56 91 LYS A CA 1
ATOM 675 C C . LYS A 1 91 ? -53.070 14.703 41.523 1.00 79.56 91 LYS A C 1
ATOM 677 O O . LYS A 1 91 ? -54.177 15.194 41.724 1.00 79.56 91 LYS A O 1
ATOM 682 N N . ASN A 1 92 ? -52.755 13.464 41.895 1.00 76.44 92 ASN A N 1
ATOM 683 C CA . ASN A 1 92 ? -53.693 12.578 42.579 1.00 76.44 92 ASN A CA 1
ATOM 684 C C . ASN A 1 92 ? -53.976 13.024 44.023 1.00 76.44 92 ASN A C 1
ATOM 686 O O . ASN A 1 92 ? -55.122 12.944 44.448 1.00 76.44 92 ASN A O 1
ATOM 690 N N . ARG A 1 93 ? -52.982 13.552 44.756 1.00 73.25 93 ARG A N 1
ATOM 691 C CA . ARG A 1 93 ? -53.198 14.156 46.086 1.00 73.25 93 ARG A CA 1
ATOM 692 C C . ARG A 1 93 ? -54.125 15.366 46.025 1.00 73.25 93 ARG A C 1
ATOM 694 O O . ARG A 1 93 ? -55.156 15.363 46.678 1.00 73.25 93 ARG A O 1
ATOM 701 N N . VAL A 1 94 ? -53.819 16.337 45.162 1.00 72.50 94 VAL A N 1
ATOM 702 C CA . VAL A 1 94 ? -54.625 17.564 45.015 1.00 72.50 94 VAL A CA 1
ATOM 703 C C . VAL A 1 94 ? -56.074 17.241 44.634 1.00 72.50 94 VAL A C 1
ATOM 705 O O . VAL A 1 94 ? -57.009 17.852 45.146 1.00 72.50 94 VAL A O 1
ATOM 708 N N . LYS A 1 95 ? -56.281 16.244 43.767 1.00 65.56 95 LYS A N 1
ATOM 709 C CA . LYS A 1 95 ? -57.625 15.803 43.373 1.00 65.56 95 LYS A CA 1
ATOM 710 C C . LYS A 1 95 ? -58.391 15.117 44.514 1.00 65.56 95 LYS A C 1
ATOM 712 O O . LYS A 1 95 ? -59.613 15.221 44.547 1.00 65.56 95 LYS A O 1
ATOM 717 N N . ASN A 1 96 ? -57.694 14.443 45.428 1.00 62.88 96 ASN A N 1
ATOM 718 C CA . ASN A 1 96 ? -58.296 13.810 46.604 1.00 62.88 96 ASN A CA 1
ATOM 719 C C . ASN A 1 96 ? -58.577 14.811 47.738 1.00 62.88 96 ASN A C 1
ATOM 721 O O . ASN A 1 96 ? -59.520 14.590 48.484 1.00 62.88 96 ASN A O 1
ATOM 725 N N . ASP A 1 97 ? -57.819 15.909 47.830 1.00 58.91 97 ASP A N 1
ATOM 726 C CA . ASP A 1 97 ? -58.033 16.983 48.817 1.00 58.91 97 ASP A CA 1
ATOM 727 C C . ASP A 1 97 ? -59.161 17.964 48.417 1.00 58.91 97 ASP A C 1
ATOM 729 O O . ASP A 1 97 ? -59.603 18.770 49.230 1.00 58.91 97 ASP A O 1
ATOM 733 N N . THR A 1 98 ? -59.643 17.912 47.166 1.00 56.38 98 THR A N 1
ATOM 734 C CA . THR A 1 98 ? -60.734 18.771 46.642 1.00 56.38 98 THR A CA 1
ATOM 735 C C . THR A 1 98 ? -62.096 18.049 46.635 1.00 56.38 98 THR A C 1
ATOM 737 O O . THR A 1 98 ? -62.996 18.431 45.888 1.00 56.38 98 THR A O 1
ATOM 740 N N . LYS A 1 99 ? -62.258 16.970 47.409 1.00 47.12 99 LYS A N 1
ATOM 741 C CA . LYS A 1 99 ? -63.486 16.166 47.442 1.00 47.12 99 LYS A CA 1
ATOM 742 C C . LYS A 1 99 ? -64.117 16.120 48.825 1.00 47.12 99 LYS A C 1
ATOM 744 O O . LYS A 1 99 ? -63.352 16.046 49.806 1.00 47.12 99 LYS A O 1
#

Foldseek 3Di:
DDADPVRHDDQDWDFDDDDDDPQKQKWKAFPVPDTDRDRRVRTDSDDDMDIDIDGHDPPPPPPDPPPPVVVVVVVVVVVVVVVVVVVVVVVVVVVVVVD